Protein AF-A0A182ANX3-F1 (afdb_monomer_lite)

pLDDT: mean 85.32, std 8.9, range [49.44, 96.19]

Foldseek 3Di:
DDDDDPVCVVCVVVHPDDPDDDAQPEPQQRCCCQFQVDRCVVQVRNHYDDPPDPRDDDPVGDTPCNVCVVVVHDDDDDD

Radius of gyration: 16.15 Å; chains: 1; bounding box: 30×41×40 Å

Secondary structure (DSSP, 8-state):
-----TTTHHHHHHS---SS----SSHHHHHHHHHH---GGGGT-SSPPPTT-S----TT---HHHHHHHTT-------

Structure (mmCIF, N/CA/C/O backbone):
data_AF-A0A182ANX3-F1
#
_entry.id   AF-A0A182ANX3-F1
#
loop_
_atom_site.group_PDB
_atom_site.id
_atom_site.type_symbol
_atom_site.label_atom_id
_atom_site.label_alt_id
_atom_site.label_comp_id
_atom_site.label_asym_id
_atom_site.label_entity_id
_atom_site.label_seq_id
_atom_site.pdbx_PDB_ins_code
_atom_site.Cartn_x
_atom_site.Cartn_y
_atom_site.Cartn_z
_atom_site.occupancy
_atom_site.B_iso_or_equiv
_atom_site.auth_seq_id
_atom_site.auth_comp_id
_atom_site.auth_asym_id
_atom_site.auth_atom_id
_atom_site.pdbx_PDB_model_num
ATOM 1 N N . MET A 1 1 ? 2.643 24.618 11.184 1.00 49.44 1 MET A N 1
ATOM 2 C CA . MET A 1 1 ? 1.451 24.296 11.999 1.00 49.44 1 MET A CA 1
ATOM 3 C C . MET A 1 1 ? 0.392 25.363 11.752 1.00 49.44 1 MET A C 1
ATOM 5 O O . MET A 1 1 ? 0.395 26.364 12.450 1.00 49.44 1 MET A O 1
ATOM 9 N N . GLY A 1 2 ? -0.433 25.223 10.707 1.00 55.91 2 GLY A N 1
ATOM 10 C CA . GLY A 1 2 ? -1.341 26.320 10.328 1.00 55.91 2 GLY A CA 1
ATOM 11 C C . GLY A 1 2 ? -2.424 26.032 9.286 1.00 55.91 2 GLY A C 1
ATOM 12 O O . GLY A 1 2 ? -3.183 26.939 8.973 1.00 55.91 2 GLY A O 1
ATOM 13 N N . CYS A 1 3 ? -2.551 24.814 8.752 1.00 68.88 3 CYS A N 1
ATOM 14 C CA . CYS A 1 3 ? -3.733 24.459 7.967 1.00 68.88 3 CYS A CA 1
ATOM 15 C C . CYS A 1 3 ? -4.791 23.828 8.884 1.00 68.88 3 CYS A C 1
ATOM 17 O O . CYS A 1 3 ? -4.507 22.899 9.639 1.00 68.88 3 CYS A O 1
ATOM 19 N N . HIS A 1 4 ? -6.013 24.362 8.845 1.00 84.81 4 HIS A N 1
ATOM 20 C CA . HIS A 1 4 ? -7.166 23.752 9.496 1.00 84.81 4 HIS A CA 1
ATOM 21 C C . HIS A 1 4 ? -7.641 22.581 8.631 1.00 84.81 4 HIS A C 1
ATOM 23 O O . HIS A 1 4 ? -8.128 22.795 7.522 1.00 84.81 4 HIS A O 1
ATOM 29 N N . THR A 1 5 ? -7.496 21.353 9.133 1.00 89.69 5 THR A N 1
ATOM 30 C CA . THR A 1 5 ? -7.868 20.125 8.412 1.00 89.69 5 THR A CA 1
ATOM 31 C C . THR A 1 5 ? -9.094 19.487 9.074 1.00 89.69 5 THR A C 1
ATOM 33 O O . THR A 1 5 ? -8.951 18.544 9.855 1.00 89.69 5 THR A O 1
ATOM 36 N N . PRO A 1 6 ? -10.312 20.008 8.823 1.00 88.50 6 PRO A N 1
ATOM 37 C CA . PRO A 1 6 ? -11.503 19.651 9.595 1.00 88.50 6 PRO A CA 1
ATOM 38 C C . PRO A 1 6 ? -11.883 18.173 9.479 1.00 88.50 6 PRO A C 1
ATOM 40 O O . PRO A 1 6 ? -12.424 17.633 10.433 1.00 88.50 6 PRO A O 1
ATOM 43 N N . 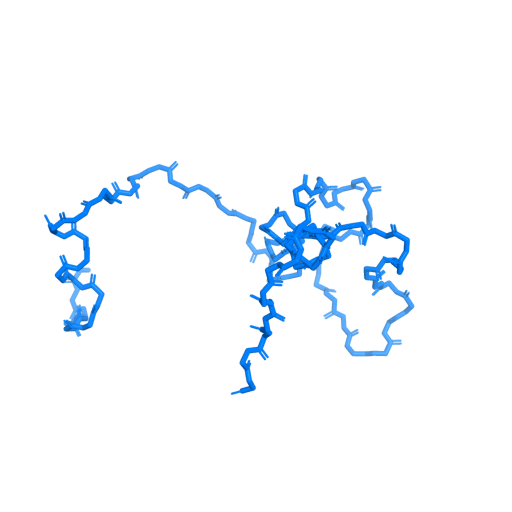ALA A 1 7 ? -11.571 17.523 8.353 1.00 91.00 7 ALA A N 1
ATOM 44 C CA . ALA A 1 7 ? -11.893 16.114 8.128 1.00 91.00 7 ALA A CA 1
ATOM 45 C C . ALA A 1 7 ? -10.894 15.140 8.783 1.00 91.00 7 ALA A C 1
ATOM 47 O O . ALA A 1 7 ? -11.299 14.091 9.262 1.00 91.00 7 ALA A O 1
ATOM 48 N N . MET A 1 8 ? -9.595 15.465 8.813 1.00 88.69 8 MET A N 1
ATOM 49 C CA . MET A 1 8 ? -8.567 14.546 9.336 1.00 88.69 8 MET A CA 1
ATOM 50 C C . MET A 1 8 ? -8.335 14.696 10.841 1.00 88.69 8 MET A C 1
ATOM 52 O O . MET A 1 8 ? -7.940 13.745 11.504 1.00 88.69 8 MET A O 1
ATOM 56 N N . ARG A 1 9 ? -8.535 15.898 11.391 1.00 88.19 9 ARG A N 1
ATOM 57 C CA . ARG A 1 9 ? -8.185 16.191 12.785 1.00 88.19 9 ARG A CA 1
ATOM 58 C C . ARG A 1 9 ? -8.989 15.374 13.814 1.00 88.19 9 ARG A C 1
ATOM 60 O O . ARG A 1 9 ? -8.334 14.890 14.728 1.00 88.19 9 ARG A O 1
ATOM 67 N N . PRO A 1 10 ? -10.321 15.181 13.689 1.00 91.44 10 PRO A N 1
ATOM 68 C CA . PRO A 1 10 ? -11.067 14.327 14.620 1.00 91.44 10 PRO A CA 1
ATOM 69 C C . PRO A 1 10 ? -10.535 12.889 14.646 1.00 91.44 10 PRO A C 1
ATOM 71 O O . PRO A 1 10 ? -10.301 12.353 15.716 1.00 91.44 10 PRO A O 1
ATOM 74 N N . ILE A 1 11 ? -10.196 12.325 13.479 1.00 92.06 11 ILE A N 1
ATOM 75 C CA . ILE A 1 11 ? -9.608 10.977 13.359 1.00 92.06 11 ILE A CA 1
ATOM 76 C C . ILE A 1 11 ? -8.300 10.881 14.163 1.00 92.06 11 ILE A C 1
ATOM 78 O O . ILE A 1 11 ? -8.063 9.919 14.875 1.00 92.06 11 ILE A O 1
ATOM 82 N N . GLY A 1 12 ? -7.448 11.908 14.114 1.00 89.06 12 GLY A N 1
ATOM 83 C CA . GLY A 1 12 ? -6.213 11.923 14.906 1.00 89.06 12 GLY A CA 1
ATOM 84 C C . GLY A 1 12 ? -6.405 12.118 16.419 1.00 89.06 12 GLY A C 1
ATOM 85 O O . GLY A 1 12 ? -5.444 11.918 17.156 1.00 89.06 12 GLY A O 1
ATOM 86 N N . GLN A 1 13 ? -7.586 12.557 16.874 1.00 89.44 13 GLN A N 1
ATOM 87 C CA . GLN A 1 13 ? -7.915 12.760 18.293 1.00 89.44 13 GLN A CA 1
ATOM 88 C C . GLN A 1 13 ? -8.666 11.567 18.892 1.0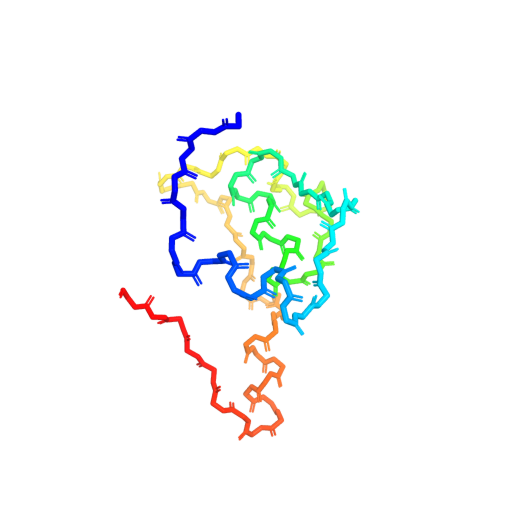0 89.44 13 GLN A C 1
ATOM 90 O O . GLN A 1 13 ? -8.411 11.218 20.042 1.00 89.44 13 GLN A O 1
ATOM 95 N N . ASP A 1 14 ? -9.568 10.972 18.112 1.00 91.69 14 ASP A N 1
ATOM 96 C CA . ASP A 1 14 ? -10.436 9.875 18.540 1.00 91.69 14 ASP A CA 1
ATOM 97 C C . ASP A 1 14 ? -9.786 8.493 18.312 1.00 91.69 14 ASP A C 1
ATOM 99 O O . ASP A 1 14 ? -10.148 7.532 18.991 1.00 91.69 14 ASP A O 1
ATOM 103 N N . ASP A 1 15 ? -8.793 8.397 17.414 1.00 90.00 15 ASP A N 1
ATOM 104 C CA . ASP A 1 15 ? -8.082 7.159 17.071 1.00 90.00 15 ASP A CA 1
ATOM 105 C C . ASP A 1 15 ? -6.560 7.233 17.341 1.00 90.00 15 ASP A C 1
ATOM 107 O O . ASP A 1 15 ? -6.022 8.161 17.947 1.00 90.00 15 ASP A O 1
ATOM 111 N N . ILE A 1 16 ? -5.825 6.213 16.884 1.00 90.81 16 ILE A N 1
ATOM 112 C CA . ILE A 1 16 ? -4.369 6.118 17.027 1.00 90.81 16 ILE A CA 1
ATOM 113 C C . ILE A 1 16 ? -3.673 6.949 15.941 1.00 90.81 16 ILE A C 1
ATOM 115 O O . ILE A 1 16 ? -3.615 6.561 14.772 1.00 90.81 16 ILE A O 1
ATOM 119 N N . ALA A 1 17 ? -3.052 8.056 16.349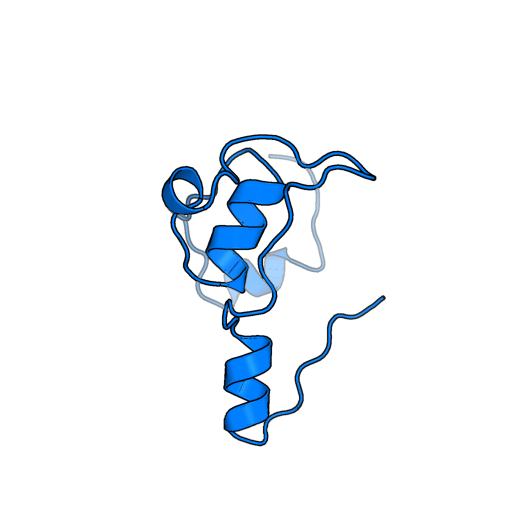 1.00 91.19 17 ALA A N 1
ATOM 120 C CA . ALA A 1 17 ? -2.156 8.834 15.501 1.00 91.19 17 ALA A CA 1
ATOM 121 C C . ALA A 1 17 ? -0.714 8.297 15.575 1.00 91.19 17 ALA A C 1
ATOM 123 O O . ALA A 1 17 ? -0.062 8.355 16.619 1.00 91.19 17 ALA A O 1
ATOM 124 N N . SER A 1 18 ? -0.185 7.799 14.453 1.00 88.44 18 SER A N 1
ATOM 125 C CA . SER A 1 18 ? 1.227 7.411 14.372 1.00 88.44 18 SER A CA 1
ATOM 126 C C . SER A 1 18 ? 2.123 8.650 14.307 1.00 88.44 18 SER A C 1
ATOM 128 O O . SER A 1 18 ? 2.037 9.435 13.363 1.00 88.44 18 SER A O 1
ATOM 130 N N . VAL A 1 19 ? 3.002 8.805 15.301 1.00 91.69 19 VAL A N 1
ATOM 131 C CA . VAL A 1 19 ? 3.974 9.912 15.379 1.00 91.69 19 VAL A CA 1
ATOM 132 C C . VAL A 1 19 ? 5.296 9.611 14.667 1.00 91.69 19 VAL A C 1
ATOM 134 O O . VAL A 1 19 ? 6.059 10.530 14.390 1.00 91.69 19 VAL A O 1
ATOM 137 N N . ASP A 1 20 ? 5.543 8.339 14.353 1.00 93.44 20 ASP A N 1
ATOM 138 C CA . ASP A 1 20 ? 6.767 7.845 13.713 1.00 93.44 20 ASP A CA 1
ATOM 139 C C . ASP A 1 20 ? 6.422 6.844 12.598 1.00 93.44 20 ASP A C 1
ATOM 141 O O . ASP A 1 20 ? 6.831 5.684 12.583 1.00 93.44 20 ASP A O 1
ATOM 145 N N . SER A 1 21 ? 5.569 7.286 11.673 1.00 90.19 21 SER A N 1
ATOM 146 C CA . SER A 1 21 ? 5.313 6.559 10.431 1.00 90.19 21 SER A CA 1
ATOM 147 C C . SER A 1 21 ? 6.215 7.114 9.337 1.00 90.19 21 SER A C 1
ATOM 149 O O . SER A 1 21 ? 6.181 8.301 9.010 1.00 90.19 21 SER A O 1
ATOM 151 N N . SER A 1 22 ? 7.039 6.243 8.756 1.00 88.19 22 SER A N 1
ATOM 152 C CA . SER A 1 22 ? 7.937 6.602 7.664 1.00 88.19 22 SER A CA 1
ATOM 153 C C . SER A 1 22 ? 7.423 6.068 6.330 1.00 88.19 22 SER A C 1
ATOM 155 O O . SER A 1 22 ? 6.826 4.996 6.230 1.00 88.19 22 SER A O 1
ATOM 157 N N . GLY A 1 23 ? 7.658 6.848 5.281 1.00 88.25 23 GLY A N 1
ATOM 158 C CA . GLY A 1 23 ? 7.390 6.471 3.902 1.00 88.25 23 GLY A CA 1
ATOM 159 C C . GLY A 1 23 ? 8.603 6.755 3.031 1.00 88.25 23 GLY A C 1
ATOM 160 O O . GLY A 1 23 ? 9.544 7.441 3.433 1.00 88.25 23 GLY A O 1
ATOM 161 N N . LEU A 1 24 ? 8.574 6.249 1.802 1.00 89.81 24 LEU A N 1
ATOM 162 C CA . LEU A 1 24 ? 9.584 6.598 0.810 1.00 89.81 24 LEU A CA 1
ATOM 163 C C . LEU A 1 24 ? 9.177 7.867 0.071 1.00 89.81 24 LEU A C 1
ATOM 165 O O . LEU A 1 24 ? 8.018 8.045 -0.294 1.00 89.81 24 LEU A O 1
ATOM 169 N N . ARG A 1 25 ? 10.158 8.737 -0.180 1.00 86.94 25 ARG A N 1
ATOM 170 C CA . ARG A 1 25 ? 9.936 10.055 -0.789 1.00 86.94 25 ARG A CA 1
ATOM 171 C C . ARG A 1 25 ? 9.394 9.987 -2.221 1.00 86.94 25 ARG A C 1
ATOM 173 O O . ARG A 1 25 ? 8.717 10.912 -2.659 1.00 86.94 25 ARG A O 1
ATOM 180 N N . SER A 1 26 ? 9.684 8.913 -2.954 1.00 88.19 26 SER A N 1
ATOM 181 C CA . SER A 1 26 ? 9.120 8.691 -4.288 1.00 88.19 26 SER A CA 1
ATOM 182 C C . SER A 1 26 ? 7.677 8.207 -4.183 1.00 88.19 26 SER A C 1
ATOM 184 O O . SER A 1 26 ? 7.379 7.252 -3.467 1.00 88.19 26 SER A O 1
ATOM 186 N N . CYS A 1 27 ? 6.780 8.814 -4.962 1.00 88.31 27 CYS A N 1
ATOM 187 C CA . CYS A 1 27 ? 5.389 8.376 -5.067 1.00 88.31 27 CYS A CA 1
ATOM 188 C C . CYS A 1 27 ? 5.263 6.944 -5.606 1.00 88.31 27 CYS A C 1
ATOM 190 O O . CYS A 1 27 ? 4.323 6.242 -5.245 1.00 88.31 27 CYS A O 1
ATOM 192 N N . THR A 1 28 ? 6.209 6.503 -6.440 1.00 89.38 28 THR A N 1
ATOM 193 C CA . THR A 1 28 ? 6.219 5.155 -7.020 1.00 89.38 28 THR A CA 1
ATOM 194 C C . THR A 1 28 ? 6.702 4.147 -5.979 1.00 89.38 28 THR A C 1
ATOM 196 O O . THR A 1 28 ? 5.991 3.192 -5.667 1.00 89.38 28 THR A O 1
ATOM 199 N N . SER A 1 29 ? 7.856 4.409 -5.357 1.00 90.31 29 SER A N 1
ATOM 200 C CA . SER A 1 29 ? 8.432 3.538 -4.326 1.00 90.31 29 SER A CA 1
ATOM 201 C C . SER A 1 29 ? 7.547 3.458 -3.083 1.00 90.31 29 SER A C 1
ATOM 203 O O . SER A 1 29 ? 7.303 2.373 -2.564 1.00 90.31 29 SER A O 1
ATOM 205 N N . GLY A 1 30 ? 7.041 4.602 -2.611 1.00 90.62 30 GLY A N 1
ATOM 206 C CA . GLY A 1 30 ? 6.205 4.687 -1.414 1.00 90.62 30 GLY A CA 1
ATOM 207 C C . GLY A 1 30 ? 4.889 3.937 -1.585 1.00 90.62 30 GLY A C 1
ATOM 208 O O . GLY A 1 30 ? 4.496 3.171 -0.707 1.00 90.62 30 GLY A O 1
ATOM 209 N N . ARG A 1 31 ? 4.244 4.068 -2.754 1.00 91.00 31 ARG A N 1
ATOM 210 C CA . ARG A 1 31 ? 3.041 3.285 -3.064 1.00 91.00 31 ARG A CA 1
ATOM 211 C C . ARG A 1 31 ? 3.343 1.798 -3.188 1.00 91.00 31 ARG A C 1
ATOM 213 O O . ARG A 1 31 ? 2.527 1.014 -2.728 1.00 91.00 31 ARG A O 1
ATOM 220 N N . LEU A 1 32 ? 4.481 1.389 -3.757 1.00 89.88 32 LEU A N 1
ATOM 221 C CA . LEU A 1 32 ? 4.832 -0.033 -3.845 1.00 89.88 32 LEU A CA 1
ATOM 222 C C . LEU A 1 32 ? 4.937 -0.679 -2.456 1.00 89.88 32 LEU A C 1
ATOM 224 O O . LEU A 1 32 ? 4.365 -1.749 -2.244 1.00 89.88 32 LEU A O 1
ATOM 228 N N . VAL A 1 33 ? 5.618 -0.013 -1.517 1.00 91.69 33 VAL A N 1
ATOM 229 C CA . VAL A 1 33 ? 5.759 -0.499 -0.136 1.00 91.69 33 VAL A CA 1
ATOM 230 C C . VAL A 1 33 ? 4.391 -0.640 0.529 1.00 91.69 33 VAL A C 1
ATOM 232 O O . VAL A 1 33 ? 4.108 -1.682 1.107 1.00 91.69 33 VAL A O 1
ATOM 235 N N . ILE A 1 34 ? 3.515 0.360 0.397 1.00 92.06 34 ILE A N 1
ATOM 236 C CA . ILE A 1 34 ? 2.180 0.333 1.019 1.00 92.06 34 ILE A CA 1
ATOM 237 C C . ILE A 1 34 ? 1.262 -0.704 0.352 1.00 92.06 34 ILE A C 1
ATOM 239 O O . ILE A 1 34 ? 0.547 -1.437 1.025 1.00 92.06 34 ILE A O 1
ATOM 243 N N . ILE A 1 35 ? 1.258 -0.775 -0.981 1.00 92.00 35 ILE A N 1
ATOM 244 C CA . ILE A 1 35 ? 0.305 -1.601 -1.732 1.00 92.00 35 ILE A CA 1
ATOM 245 C C . ILE A 1 35 ? 0.685 -3.082 -1.681 1.00 92.00 35 ILE A C 1
ATOM 247 O O . ILE A 1 35 ? -0.207 -3.929 -1.585 1.00 92.00 35 ILE A O 1
ATOM 251 N N . ALA A 1 36 ? 1.979 -3.391 -1.790 1.00 90.06 36 ALA A N 1
ATOM 252 C CA . ALA A 1 36 ? 2.479 -4.750 -1.986 1.00 90.06 36 ALA A CA 1
ATOM 253 C C . ALA A 1 36 ? 3.429 -5.240 -0.878 1.00 90.06 36 ALA A C 1
ATOM 255 O O . ALA A 1 36 ? 3.803 -6.407 -0.899 1.00 90.06 36 ALA A O 1
ATOM 256 N N . GLY A 1 37 ? 3.846 -4.391 0.068 1.00 89.94 37 GLY A N 1
ATOM 257 C CA . GLY A 1 37 ? 4.796 -4.779 1.120 1.00 89.94 37 GLY A CA 1
ATOM 258 C C . GLY A 1 37 ? 6.208 -5.082 0.604 1.00 89.94 37 GLY A C 1
ATOM 259 O O . GLY A 1 37 ? 7.002 -5.715 1.295 1.00 89.94 37 GLY A O 1
ATOM 260 N N . LEU A 1 38 ? 6.530 -4.668 -0.626 1.00 87.31 38 LEU A N 1
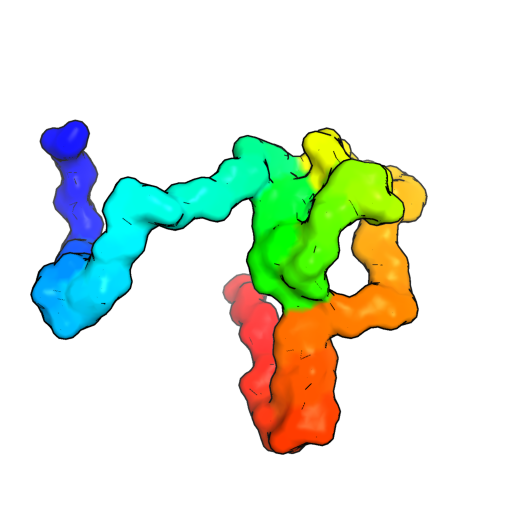ATOM 261 C CA . LEU A 1 38 ? 7.787 -5.007 -1.291 1.00 87.31 38 LEU A CA 1
ATOM 262 C C . LEU A 1 38 ? 8.841 -3.919 -1.079 1.00 87.31 38 LEU A C 1
ATOM 264 O O . LEU A 1 38 ? 8.555 -2.729 -1.203 1.00 87.31 38 LEU A O 1
ATOM 268 N N . ASN A 1 39 ? 10.090 -4.329 -0.843 1.00 89.25 39 ASN A N 1
ATOM 269 C CA . ASN A 1 39 ? 11.227 -3.410 -0.848 1.00 89.25 39 ASN A CA 1
ATOM 270 C C . ASN A 1 39 ? 11.497 -2.929 -2.290 1.00 89.25 39 ASN A C 1
ATOM 272 O O . ASN A 1 39 ? 11.845 -3.753 -3.136 1.00 89.25 39 ASN A O 1
ATOM 276 N N . PRO A 1 40 ? 11.412 -1.624 -2.585 1.00 86.94 40 PRO A N 1
ATOM 277 C CA . PRO A 1 40 ? 11.482 -1.115 -3.952 1.00 86.94 40 PRO A CA 1
ATOM 278 C C . PRO A 1 40 ? 12.847 -1.263 -4.606 1.00 86.94 40 PRO A C 1
ATOM 280 O O . PRO A 1 40 ? 12.902 -1.336 -5.827 1.00 86.94 40 PRO A O 1
ATOM 283 N N . ILE A 1 41 ? 13.935 -1.357 -3.837 1.00 87.56 41 ILE A N 1
ATOM 284 C CA . ILE A 1 41 ? 15.267 -1.602 -4.408 1.00 87.56 41 ILE A CA 1
ATOM 285 C C . ILE A 1 41 ? 15.309 -2.986 -5.069 1.00 87.56 41 ILE A C 1
ATOM 287 O O . ILE A 1 41 ? 15.921 -3.152 -6.116 1.00 87.56 41 ILE A O 1
ATOM 291 N N . ARG A 1 42 ? 14.606 -3.977 -4.503 1.00 83.88 42 ARG A N 1
ATOM 292 C CA . ARG A 1 42 ? 14.572 -5.348 -5.045 1.00 83.88 42 ARG A CA 1
ATOM 293 C C . ARG A 1 42 ? 13.759 -5.480 -6.331 1.00 83.88 42 ARG A C 1
ATOM 295 O O . ARG A 1 42 ? 13.871 -6.495 -7.003 1.00 83.88 42 ARG A O 1
ATOM 302 N N . TRP A 1 43 ? 12.932 -4.487 -6.633 1.00 80.19 43 TRP A N 1
ATOM 303 C CA . TRP A 1 43 ? 11.982 -4.518 -7.742 1.00 80.19 43 TRP A CA 1
ATOM 304 C C . TRP A 1 43 ? 12.209 -3.377 -8.735 1.00 80.19 43 TRP A C 1
ATOM 306 O O . TRP A 1 43 ? 11.344 -3.121 -9.560 1.00 80.19 43 TRP A O 1
ATOM 316 N N . ASP A 1 44 ? 13.351 -2.692 -8.636 1.00 81.44 44 ASP A N 1
ATOM 317 C CA . ASP A 1 44 ? 13.721 -1.571 -9.505 1.00 81.44 44 ASP A CA 1
ATOM 318 C C . ASP A 1 44 ? 12.713 -0.398 -9.491 1.00 81.44 44 ASP A C 1
ATOM 320 O O . ASP A 1 44 ? 12.496 0.312 -10.467 1.00 81.44 44 ASP A O 1
ATOM 324 N N . PHE A 1 45 ? 12.092 -0.162 -8.331 1.00 84.06 45 PHE A N 1
ATOM 325 C CA . PHE A 1 45 ? 11.157 0.945 -8.094 1.00 84.06 45 PHE A CA 1
ATOM 326 C C . PHE A 1 45 ? 11.748 2.030 -7.208 1.00 84.06 45 PHE A C 1
ATOM 328 O O . PHE A 1 45 ? 10.995 2.743 -6.555 1.00 84.06 45 PHE A O 1
ATOM 335 N N . ALA A 1 46 ? 13.070 2.160 -7.104 1.00 82.06 46 ALA A N 1
ATOM 336 C CA . ALA A 1 46 ? 13.688 3.128 -6.192 1.00 82.06 46 ALA A CA 1
ATOM 337 C C . ALA A 1 46 ? 13.477 4.600 -6.613 1.00 82.06 46 ALA A C 1
ATOM 339 O O . ALA A 1 46 ? 13.648 5.506 -5.798 1.00 82.06 46 ALA A O 1
ATOM 340 N N . THR A 1 47 ? 13.097 4.846 -7.869 1.00 79.75 47 THR A N 1
ATOM 341 C CA . THR A 1 47 ? 13.022 6.183 -8.477 1.00 79.75 47 THR A CA 1
ATOM 342 C C . THR A 1 47 ? 11.598 6.528 -8.946 1.00 79.75 47 THR A C 1
ATOM 344 O O . THR A 1 47 ? 10.612 5.975 -8.448 1.00 79.75 47 THR A O 1
ATOM 347 N N . ILE A 1 48 ? 11.464 7.538 -9.810 1.00 82.75 48 ILE A N 1
ATOM 348 C CA . ILE A 1 48 ? 10.188 8.027 -10.345 1.00 82.75 48 ILE A CA 1
ATOM 349 C C . ILE A 1 48 ? 9.793 7.164 -11.548 1.00 82.75 48 ILE A C 1
ATOM 351 O O . ILE A 1 48 ? 10.557 7.063 -12.504 1.00 82.75 48 ILE A O 1
ATOM 355 N N . GLY A 1 49 ? 8.584 6.597 -11.531 1.00 78.06 49 GLY A N 1
ATOM 356 C CA . GLY A 1 49 ? 7.988 5.996 -12.724 1.00 78.06 49 GLY A CA 1
ATOM 357 C C . GLY A 1 49 ? 7.553 7.077 -13.713 1.00 78.06 49 GLY A C 1
ATOM 358 O O . GLY A 1 49 ? 6.862 8.023 -13.327 1.00 78.06 49 GLY A O 1
ATOM 359 N N . MET A 1 50 ? 7.941 6.944 -14.982 1.00 82.31 50 MET A N 1
ATOM 360 C CA . MET A 1 50 ? 7.471 7.828 -16.051 1.00 82.31 50 MET A CA 1
ATOM 361 C C . MET A 1 50 ? 6.406 7.121 -16.901 1.00 82.31 50 MET A C 1
ATOM 363 O O . MET A 1 50 ? 6.468 5.907 -17.091 1.00 82.31 50 MET A O 1
ATOM 367 N N . PRO A 1 51 ? 5.424 7.852 -17.448 1.00 79.94 51 PRO A N 1
ATOM 368 C CA . PRO A 1 51 ? 4.489 7.282 -18.411 1.00 79.94 51 PRO A CA 1
ATOM 369 C C . PRO A 1 51 ? 5.231 6.631 -19.587 1.00 79.94 51 PRO A C 1
ATOM 371 O O . PRO A 1 51 ? 6.147 7.227 -20.150 1.00 79.94 51 PRO A O 1
ATOM 374 N N . GLY A 1 52 ? 4.833 5.413 -19.960 1.00 78.62 52 GLY A N 1
ATOM 375 C CA . GLY A 1 52 ? 5.434 4.675 -21.076 1.00 78.62 52 GLY A CA 1
ATOM 376 C C . GLY A 1 52 ? 6.745 3.945 -20.760 1.00 78.62 52 GLY A C 1
ATOM 377 O O . GLY A 1 52 ? 7.309 3.328 -21.660 1.00 78.62 52 GLY A O 1
ATOM 378 N N . THR A 1 53 ? 7.240 3.968 -19.516 1.00 80.50 53 THR A N 1
ATOM 379 C CA . THR A 1 53 ? 8.419 3.168 -19.150 1.00 80.50 53 THR A CA 1
ATOM 380 C C . THR A 1 53 ? 8.087 1.679 -19.092 1.00 80.50 53 THR A C 1
ATOM 382 O O . THR A 1 53 ? 7.027 1.322 -18.577 1.00 80.50 53 THR A O 1
ATOM 385 N N . PRO A 1 54 ? 9.007 0.790 -19.517 1.00 76.19 54 PRO A N 1
ATOM 386 C CA . PRO A 1 54 ? 8.838 -0.653 -19.330 1.00 76.19 54 PRO A CA 1
ATOM 387 C C . PRO A 1 54 ? 8.920 -1.059 -17.848 1.00 76.19 54 PRO A C 1
ATOM 389 O O . PRO A 1 54 ? 8.456 -2.129 -17.466 1.00 76.19 54 PRO A O 1
ATOM 392 N N . HIS A 1 55 ? 9.488 -0.192 -17.004 1.00 75.12 55 HIS A N 1
ATOM 393 C CA . HIS A 1 55 ? 9.549 -0.360 -15.558 1.00 75.12 55 HIS A CA 1
ATOM 394 C C . HIS A 1 55 ? 8.166 -0.091 -14.952 1.00 75.12 55 HIS A C 1
ATOM 396 O O . HIS A 1 55 ? 7.663 1.033 -14.964 1.00 75.12 55 HIS A O 1
ATOM 402 N N . GLY A 1 56 ? 7.540 -1.145 -14.441 1.00 76.12 56 GLY A N 1
ATOM 403 C CA . GLY A 1 56 ? 6.188 -1.134 -13.900 1.00 76.12 56 GLY A CA 1
ATOM 404 C C . GLY A 1 56 ? 5.962 -2.378 -13.055 1.00 76.12 56 GLY A C 1
ATOM 405 O O . GLY A 1 56 ? 6.666 -3.380 -13.210 1.00 76.12 56 GLY A O 1
ATOM 406 N N . ARG A 1 57 ? 5.070 -2.279 -12.064 1.00 76.56 57 ARG A N 1
ATOM 407 C CA . ARG A 1 57 ? 4.833 -3.386 -11.136 1.00 76.56 57 ARG A CA 1
ATOM 408 C C . ARG A 1 57 ? 4.461 -4.628 -11.943 1.00 76.56 57 ARG A C 1
ATOM 410 O O . ARG A 1 57 ? 3.497 -4.589 -12.703 1.00 76.56 57 ARG A O 1
ATOM 417 N N . GLN A 1 58 ? 5.224 -5.696 -11.748 1.00 75.94 58 GLN A N 1
ATOM 418 C CA . GLN A 1 58 ? 5.047 -6.945 -12.478 1.00 75.94 58 GLN A CA 1
ATOM 419 C C . GLN A 1 58 ? 3.690 -7.588 -12.127 1.00 75.94 58 GLN A C 1
ATOM 421 O O . GLN A 1 58 ? 3.260 -7.499 -10.965 1.00 75.94 58 GLN A O 1
ATOM 426 N N . PRO A 1 59 ? 2.988 -8.196 -13.099 1.00 73.81 59 PRO A N 1
ATOM 427 C CA . PRO A 1 59 ? 1.641 -8.727 -12.896 1.00 73.81 59 PRO A CA 1
ATOM 428 C C . PRO A 1 59 ? 1.601 -9.932 -11.949 1.00 73.81 59 PRO A C 1
ATOM 430 O O . PRO A 1 59 ? 0.572 -10.166 -11.320 1.00 73.81 59 PRO A O 1
ATOM 433 N N . GLU A 1 60 ? 2.711 -10.653 -11.778 1.00 69.94 60 GLU A N 1
ATOM 434 C CA . GLU A 1 60 ? 2.815 -11.787 -10.852 1.00 69.94 60 GLU A CA 1
ATOM 435 C C . GLU A 1 60 ? 2.848 -11.333 -9.383 1.00 69.94 60 GLU A C 1
ATOM 437 O O . GLU A 1 60 ? 2.617 -12.121 -8.464 1.00 69.94 60 GLU A O 1
ATOM 442 N N . GLY A 1 61 ? 3.123 -10.049 -9.131 1.00 67.75 61 GLY A N 1
ATOM 443 C CA . GLY A 1 61 ? 3.149 -9.497 -7.785 1.00 67.75 61 GLY A CA 1
ATOM 444 C C . GLY A 1 61 ? 1.757 -9.498 -7.149 1.00 67.75 61 GLY A C 1
ATOM 445 O O . GLY A 1 61 ? 0.825 -8.863 -7.648 1.00 67.75 61 GLY A O 1
ATOM 446 N N . SER A 1 62 ? 1.623 -10.111 -5.972 1.00 80.69 62 SER A N 1
ATOM 447 C CA . SER A 1 62 ? 0.425 -9.981 -5.126 1.00 80.69 62 SER A CA 1
ATOM 448 C C . SER A 1 62 ? 0.385 -8.605 -4.436 1.00 80.69 62 SER A C 1
ATOM 450 O O . SER A 1 62 ? 1.426 -8.003 -4.164 1.00 80.69 62 SER A O 1
ATOM 452 N N . ASN A 1 63 ? -0.806 -8.043 -4.220 1.00 90.94 63 ASN A N 1
ATOM 453 C CA . ASN A 1 63 ? -1.036 -6.847 -3.390 1.00 90.94 63 ASN A CA 1
ATOM 454 C C . ASN A 1 63 ? -2.185 -7.110 -2.415 1.00 90.94 63 ASN A C 1
ATOM 456 O O . ASN A 1 63 ? -2.889 -8.111 -2.537 1.00 90.94 63 ASN A O 1
ATOM 460 N N . HIS A 1 64 ? -2.408 -6.189 -1.479 1.00 91.19 64 HIS A N 1
ATOM 461 C CA . HIS A 1 64 ? -3.497 -6.334 -0.514 1.00 91.19 64 HIS A CA 1
ATOM 462 C C . HIS A 1 64 ? -4.886 -6.451 -1.176 1.00 91.19 64 HIS A C 1
ATOM 464 O O . HIS A 1 64 ? -5.728 -7.171 -0.654 1.00 91.19 64 HIS A O 1
ATOM 470 N N . CYS A 1 65 ? -5.131 -5.828 -2.339 1.00 90.00 65 CYS A N 1
ATOM 471 C CA . CYS A 1 65 ? -6.395 -5.997 -3.073 1.00 90.00 65 CYS A CA 1
ATOM 472 C C . CYS A 1 65 ? -6.574 -7.424 -3.611 1.00 90.00 65 CYS A C 1
ATOM 474 O O . CYS A 1 65 ? -7.670 -7.971 -3.549 1.00 90.00 65 CYS A O 1
ATOM 476 N N . TRP A 1 66 ? -5.504 -8.032 -4.127 1.00 89.44 66 TRP A N 1
ATOM 477 C CA .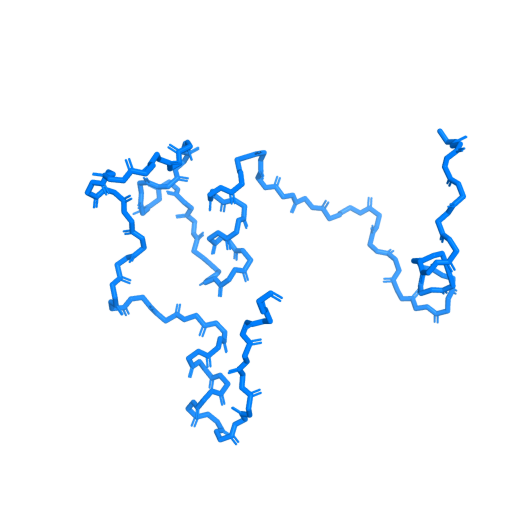 TRP A 1 66 ? -5.499 -9.421 -4.582 1.00 89.44 66 TRP A CA 1
ATOM 478 C C . TRP A 1 66 ? -5.760 -10.374 -3.414 1.00 89.44 66 TRP A C 1
ATOM 480 O O . TRP A 1 66 ? -6.592 -11.269 -3.529 1.00 89.44 66 TRP A O 1
ATOM 490 N N . VAL A 1 67 ? -5.113 -10.129 -2.268 1.00 92.25 67 VAL A N 1
ATOM 491 C CA . VAL A 1 67 ? -5.333 -10.905 -1.039 1.00 92.25 67 VAL A CA 1
ATOM 492 C C . VAL A 1 67 ? -6.786 -10.774 -0.581 1.00 92.25 67 VAL A C 1
ATOM 494 O O . VAL A 1 67 ? -7.447 -11.779 -0.350 1.00 92.25 67 VAL A O 1
ATOM 497 N N . ALA A 1 68 ? -7.320 -9.553 -0.518 1.00 93.38 68 ALA A N 1
ATOM 498 C CA . ALA A 1 68 ? -8.716 -9.308 -0.165 1.00 93.38 68 ALA A CA 1
ATOM 499 C C . ALA A 1 68 ? -9.682 -10.070 -1.088 1.00 93.38 68 ALA A C 1
ATOM 501 O O . ALA A 1 68 ? -10.565 -10.771 -0.599 1.00 93.38 68 ALA A O 1
ATOM 502 N N . HIS A 1 69 ? -9.461 -10.017 -2.405 1.00 90.12 69 HIS A N 1
ATOM 503 C CA . HIS A 1 69 ? -10.255 -10.771 -3.375 1.00 90.12 69 HIS A CA 1
ATOM 504 C C . HIS A 1 69 ? -10.174 -12.290 -3.147 1.00 90.12 69 HIS A C 1
ATOM 506 O O . HIS A 1 69 ? -11.200 -12.965 -3.173 1.00 90.12 69 HIS A O 1
ATOM 512 N N . ALA A 1 70 ? -8.984 -12.834 -2.871 1.00 92.69 70 ALA A N 1
ATOM 513 C CA . ALA A 1 70 ? -8.809 -14.255 -2.555 1.00 92.69 70 ALA A CA 1
ATOM 514 C C . ALA A 1 70 ? -9.561 -14.679 -1.276 1.00 92.69 70 ALA A C 1
ATOM 516 O O . ALA A 1 70 ? -10.005 -15.820 -1.173 1.00 92.69 70 ALA A O 1
ATOM 517 N N . HIS A 1 71 ? -9.760 -13.752 -0.334 1.00 96.19 71 HIS A N 1
ATOM 518 C CA . HIS A 1 71 ? -10.575 -13.943 0.869 1.00 96.19 71 HIS A CA 1
ATOM 519 C C . HIS A 1 71 ? -12.068 -13.607 0.679 1.00 96.19 71 HIS A C 1
ATOM 521 O O . HIS A 1 71 ? -12.813 -13.569 1.657 1.00 96.19 71 HIS A O 1
ATOM 527 N N . GLY A 1 72 ? -12.527 -13.361 -0.553 1.00 95.81 72 GLY A N 1
ATOM 528 C CA . GLY A 1 72 ? -13.927 -13.036 -0.847 1.00 95.81 72 GLY A CA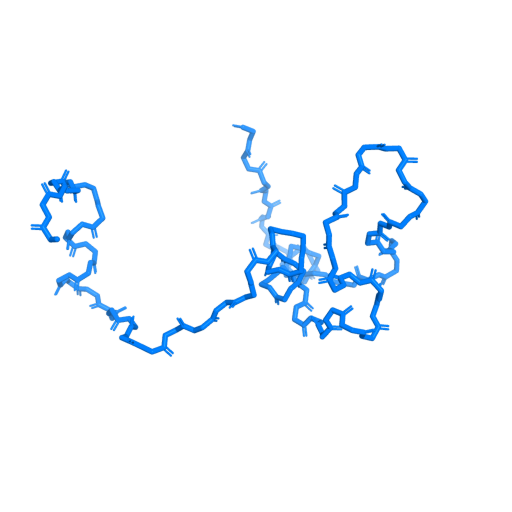 1
ATOM 529 C C . GLY A 1 72 ? -14.353 -11.625 -0.421 1.00 95.81 72 GLY A C 1
ATOM 530 O O . GLY A 1 72 ? -15.548 -11.345 -0.342 1.00 95.81 72 GLY A O 1
ATOM 531 N N . LEU A 1 73 ? -13.400 -10.730 -0.143 1.00 95.94 73 LEU A N 1
ATOM 532 C CA . LEU A 1 73 ? -13.655 -9.339 0.228 1.00 95.94 73 LEU A CA 1
ATOM 533 C C . LEU A 1 73 ? -13.673 -8.433 -1.009 1.00 95.94 73 LEU A C 1
ATOM 535 O O . LEU A 1 73 ? -12.858 -8.565 -1.925 1.00 95.94 73 LEU A O 1
ATOM 539 N N . GLY A 1 74 ? -14.577 -7.453 -1.008 1.00 92.25 74 GLY A N 1
ATOM 540 C CA . GLY A 1 74 ? -14.594 -6.399 -2.018 1.00 92.25 74 GLY A CA 1
ATOM 541 C C . GLY A 1 74 ? -13.392 -5.464 -1.863 1.00 92.25 74 GLY A C 1
ATOM 542 O O . GLY A 1 74 ? -13.214 -4.852 -0.813 1.00 92.25 74 GLY A O 1
ATOM 543 N N . ALA A 1 75 ? -12.595 -5.312 -2.921 1.00 88.56 75 ALA A N 1
ATOM 544 C CA . ALA A 1 75 ? -11.481 -4.369 -2.978 1.00 88.56 75 ALA A CA 1
ATOM 545 C C . ALA A 1 75 ? -11.583 -3.514 -4.244 1.00 88.56 75 ALA A C 1
ATOM 547 O O . ALA A 1 75 ? -11.712 -4.034 -5.353 1.00 88.56 75 ALA A O 1
ATOM 548 N N . ARG A 1 76 ? -11.535 -2.186 -4.092 1.00 88.00 76 ARG A N 1
ATOM 549 C CA . ARG A 1 76 ? -11.656 -1.248 -5.212 1.00 88.00 76 ARG A CA 1
ATOM 550 C C . ARG A 1 76 ? -10.797 -0.013 -4.988 1.00 88.00 76 ARG A C 1
ATOM 552 O O . ARG A 1 76 ? -10.886 0.633 -3.951 1.00 88.00 76 ARG A O 1
ATOM 559 N N . GLN A 1 77 ? -10.044 0.363 -6.017 1.00 86.56 77 GLN A N 1
ATOM 560 C CA . GLN A 1 77 ? -9.479 1.702 -6.118 1.00 86.56 77 GLN A CA 1
ATOM 561 C C . GLN A 1 77 ? -10.560 2.655 -6.645 1.00 86.56 77 GLN A C 1
ATOM 563 O O . GLN A 1 77 ? -11.133 2.429 -7.715 1.00 86.56 77 GLN A O 1
ATOM 568 N N . LEU A 1 78 ? -10.868 3.696 -5.875 1.00 83.44 78 LEU A N 1
ATOM 569 C CA . LEU A 1 78 ? -11.786 4.748 -6.303 1.00 83.44 78 LEU A CA 1
ATOM 570 C C . LEU A 1 78 ? -11.094 5.618 -7.367 1.00 83.44 78 LEU A C 1
ATOM 572 O O . LEU A 1 78 ? -9.880 5.824 -7.302 1.00 83.44 78 LEU A O 1
ATOM 576 N N . ARG A 1 79 ? -11.863 6.037 -8.379 1.00 55.47 79 ARG A N 1
ATOM 577 C CA . ARG A 1 79 ? -11.400 6.942 -9.440 1.00 55.47 79 ARG A CA 1
ATOM 578 C C . ARG A 1 79 ? -11.423 8.380 -8.957 1.00 55.47 79 ARG A C 1
ATOM 580 O O . ARG A 1 79 ? -12.389 8.714 -8.239 1.00 55.47 79 ARG A O 1
#

Sequence (79 aa):
MGCHTPAMRPIGQDDIASVDSSGLRSCTSGRLVIIAGLNPIRWDFATIGMPGTPHGRQPEGSNHCWVAHAHGLGARQLR